Protein AF-A0A6J6KFL1-F1 (afdb_monomer_lite)

Radius of gyration: 20.22 Å; chains: 1; bounding box: 48×41×51 Å

Structure (mmCIF, N/CA/C/O backbone):
data_AF-A0A6J6KFL1-F1
#
_entry.id   AF-A0A6J6KFL1-F1
#
loop_
_atom_site.group_PDB
_atom_site.id
_atom_site.type_symbol
_atom_site.label_atom_id
_atom_site.label_alt_id
_atom_site.label_comp_id
_atom_site.label_asym_id
_atom_site.label_entity_id
_atom_site.label_seq_id
_atom_site.pdbx_PDB_ins_code
_atom_site.Cartn_x
_atom_site.Cartn_y
_atom_site.Cartn_z
_atom_site.occupancy
_atom_site.B_iso_or_equiv
_atom_site.auth_seq_id
_atom_site.auth_comp_id
_atom_site.auth_asym_id
_atom_site.auth_atom_id
_atom_site.pdbx_PDB_model_num
ATOM 1 N N . MET A 1 1 ? -9.874 -13.372 12.209 1.00 60.81 1 MET A N 1
ATOM 2 C CA . MET A 1 1 ? -11.053 -12.806 11.520 1.00 60.81 1 MET A CA 1
ATOM 3 C C . MET A 1 1 ? -12.023 -12.341 12.585 1.00 60.81 1 MET A C 1
ATOM 5 O O . MET A 1 1 ? -12.108 -13.004 13.614 1.00 60.81 1 MET A O 1
ATOM 9 N N . TRP A 1 2 ? -12.677 -11.200 12.383 1.00 64.50 2 TRP A N 1
ATOM 10 C CA . TRP A 1 2 ? -13.688 -10.695 13.314 1.00 64.50 2 TRP A CA 1
ATOM 11 C C . TRP A 1 2 ? -14.936 -11.583 13.279 1.00 64.50 2 TRP A C 1
ATOM 13 O O . TRP A 1 2 ? -15.152 -12.315 12.311 1.00 64.50 2 TRP A O 1
ATOM 23 N N . ALA A 1 3 ? -15.749 -11.546 14.334 1.00 77.44 3 ALA A N 1
ATOM 24 C CA . ALA A 1 3 ? -17.002 -12.292 14.357 1.00 77.44 3 ALA A CA 1
ATOM 25 C C . ALA A 1 3 ? -17.891 -11.861 13.174 1.00 77.44 3 ALA A C 1
ATOM 27 O O . ALA A 1 3 ? -18.177 -10.679 13.012 1.00 77.44 3 ALA A O 1
ATOM 28 N N . GLY A 1 4 ? -18.290 -12.818 12.332 1.00 79.69 4 GLY A N 1
ATOM 29 C CA . GLY A 1 4 ? -19.088 -12.570 11.123 1.00 79.69 4 GLY A CA 1
ATOM 30 C C . GLY A 1 4 ? -18.285 -12.280 9.848 1.00 79.69 4 GLY A C 1
ATOM 31 O O . GLY A 1 4 ? -18.853 -12.356 8.759 1.00 79.69 4 GLY A O 1
ATOM 32 N N . GLU A 1 5 ? -16.976 -12.030 9.950 1.00 80.81 5 GLU A N 1
ATOM 33 C CA . GLU A 1 5 ? -16.114 -11.799 8.789 1.00 80.81 5 GLU A CA 1
ATOM 34 C C . GLU A 1 5 ? -15.785 -13.122 8.083 1.00 80.81 5 GLU A C 1
ATOM 36 O O . GLU A 1 5 ? -15.303 -14.075 8.702 1.00 80.81 5 GLU A O 1
ATOM 41 N N . LYS A 1 6 ? -16.047 -13.179 6.773 1.00 86.62 6 LYS A N 1
ATOM 42 C CA . LYS A 1 6 ? -15.854 -14.385 5.947 1.00 86.62 6 LYS A CA 1
ATOM 43 C C . LYS A 1 6 ? -14.589 -14.319 5.102 1.00 86.62 6 LYS A C 1
ATOM 45 O O . LYS A 1 6 ? -14.142 -15.353 4.608 1.00 86.62 6 LYS A O 1
ATOM 50 N N . ILE A 1 7 ? -14.033 -13.123 4.909 1.00 86.69 7 ILE A N 1
ATOM 51 C CA . ILE A 1 7 ? -12.849 -12.901 4.089 1.00 86.69 7 ILE A CA 1
ATOM 52 C C . ILE A 1 7 ? -11.752 -12.327 4.978 1.00 86.69 7 ILE A C 1
ATOM 54 O O . ILE A 1 7 ? -11.934 -11.351 5.700 1.00 86.69 7 ILE A O 1
ATOM 58 N N . ASN A 1 8 ? -10.563 -12.917 4.901 1.00 86.75 8 ASN A N 1
ATOM 59 C CA . ASN A 1 8 ? -9.374 -12.335 5.501 1.00 86.75 8 ASN A CA 1
ATOM 60 C C . ASN A 1 8 ? -8.869 -11.169 4.642 1.00 86.75 8 ASN A C 1
ATOM 62 O O . ASN A 1 8 ? -7.869 -11.304 3.938 1.00 86.75 8 ASN A O 1
ATOM 66 N N . TYR A 1 9 ? -9.592 -10.048 4.667 1.00 89.12 9 TYR A N 1
ATOM 67 C CA . TYR A 1 9 ? -9.175 -8.851 3.954 1.00 89.12 9 TYR A CA 1
ATOM 68 C C . TYR A 1 9 ? -7.787 -8.390 4.418 1.00 89.12 9 TYR A C 1
ATOM 70 O O . TYR A 1 9 ? -7.428 -8.489 5.593 1.00 89.12 9 TYR A O 1
ATOM 78 N N . SER A 1 10 ? -7.022 -7.878 3.465 1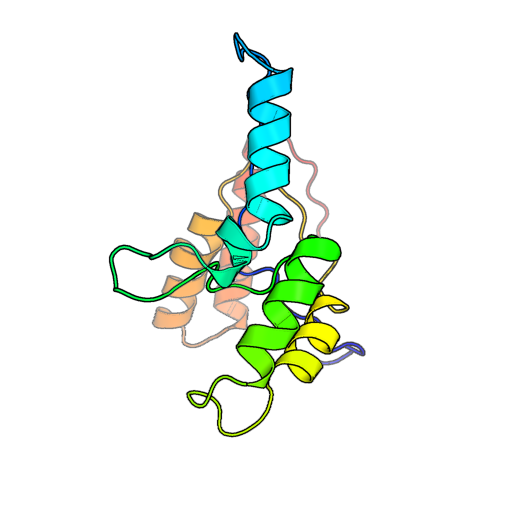.00 83.44 10 SER A N 1
ATOM 79 C CA . SER A 1 10 ? -5.750 -7.206 3.658 1.00 83.44 10 SER A CA 1
ATOM 80 C C . SER A 1 10 ? -5.988 -5.699 3.752 1.00 83.44 10 SER A C 1
ATOM 82 O O . SER A 1 10 ? -6.850 -5.154 3.056 1.00 83.44 10 SER A O 1
ATOM 84 N N . GLY A 1 11 ? -5.243 -5.026 4.628 1.00 78.06 11 GLY A N 1
ATOM 85 C CA . GLY A 1 11 ? -5.259 -3.566 4.700 1.00 78.06 11 GLY A CA 1
ATOM 86 C C . GLY A 1 11 ? -4.483 -2.943 3.538 1.00 78.06 11 GLY A C 1
ATOM 87 O O . GLY A 1 11 ? -3.515 -3.526 3.054 1.00 78.06 11 GLY A O 1
ATOM 88 N N . GLU A 1 12 ? -4.866 -1.738 3.123 1.00 77.31 12 GLU A N 1
ATOM 89 C CA . GLU A 1 12 ? -4.138 -0.948 2.120 1.00 77.31 12 GLU A CA 1
ATOM 90 C C . GLU A 1 12 ? -3.096 -0.019 2.761 1.00 77.31 12 GLU A C 1
ATOM 92 O O . GLU A 1 12 ? -3.145 1.201 2.648 1.00 77.31 12 GLU A O 1
ATOM 97 N N . TRP A 1 13 ? -2.133 -0.600 3.480 1.00 74.12 13 TRP A N 1
ATOM 98 C CA . TRP A 1 13 ? -1.087 0.180 4.143 1.00 74.12 13 TRP A CA 1
ATOM 99 C C . TRP A 1 13 ? 0.088 0.472 3.208 1.00 74.12 13 TRP A C 1
ATOM 101 O O . TRP A 1 13 ? 0.833 -0.426 2.809 1.00 74.12 13 TRP A O 1
ATOM 111 N N . GLY A 1 14 ? 0.286 1.756 2.913 1.00 76.06 14 GLY A N 1
ATOM 112 C CA . GLY A 1 14 ? 1.372 2.238 2.066 1.00 76.06 14 GLY A CA 1
ATOM 113 C C . GLY A 1 14 ? 1.095 2.048 0.574 1.00 76.06 14 GLY A C 1
ATOM 114 O O . GLY A 1 14 ? -0.043 2.091 0.118 1.00 76.06 14 GLY A O 1
ATOM 115 N N . GLY A 1 15 ? 2.164 1.870 -0.204 1.00 81.56 15 GLY A N 1
ATOM 116 C CA . GLY A 1 15 ? 2.090 1.948 -1.662 1.00 81.56 15 GLY A CA 1
ATOM 117 C C . GLY A 1 15 ? 2.087 3.398 -2.153 1.00 81.56 15 GLY A C 1
ATOM 118 O O . GLY A 1 15 ? 1.665 4.321 -1.463 1.00 81.56 15 GLY A O 1
ATOM 119 N N . GLY A 1 16 ? 2.634 3.611 -3.345 1.00 84.31 16 GLY A N 1
ATOM 120 C CA . GLY A 1 16 ? 2.760 4.935 -3.944 1.00 84.31 16 GLY A CA 1
ATOM 121 C C . GLY A 1 16 ? 2.252 4.932 -5.375 1.00 84.31 16 GLY A C 1
ATOM 122 O O . GLY A 1 16 ? 2.321 3.914 -6.068 1.00 84.31 16 GLY A O 1
ATOM 123 N N . ILE A 1 17 ? 1.768 6.087 -5.819 1.00 88.19 17 ILE A N 1
ATOM 124 C CA . ILE A 1 17 ? 1.393 6.328 -7.210 1.00 88.19 17 ILE A CA 1
ATOM 125 C C . ILE A 1 17 ? 2.286 7.413 -7.806 1.00 88.19 17 ILE A C 1
ATOM 127 O O . ILE A 1 17 ? 2.687 8.353 -7.121 1.00 88.19 17 ILE A O 1
ATOM 131 N N . TYR A 1 18 ? 2.570 7.296 -9.100 1.00 90.94 18 TYR A N 1
ATOM 132 C CA . TYR A 1 18 ? 3.161 8.382 -9.875 1.00 90.94 18 TYR A CA 1
ATOM 133 C C . TYR A 1 18 ? 2.031 9.169 -10.530 1.00 90.94 18 TYR A C 1
ATOM 135 O O . TYR A 1 18 ? 1.276 8.622 -11.333 1.00 90.94 18 TYR A O 1
ATOM 143 N N . THR A 1 19 ? 1.909 10.447 -10.185 1.00 93.50 19 THR A N 1
ATOM 144 C CA . THR A 1 19 ? 0.922 11.357 -10.772 1.00 93.50 19 THR A CA 1
ATOM 145 C C . THR A 1 19 ? 1.603 12.340 -11.715 1.00 93.50 19 THR A C 1
ATOM 147 O O . THR A 1 19 ? 2.732 12.775 -11.491 1.00 93.50 19 THR A O 1
ATOM 150 N N . VAL A 1 20 ? 0.911 12.694 -12.798 1.00 95.44 20 VAL A N 1
ATOM 151 C CA . VAL A 1 20 ? 1.350 13.744 -13.722 1.00 95.44 20 VAL A CA 1
ATOM 152 C C . VAL A 1 20 ? 0.524 14.989 -13.439 1.00 95.44 20 VAL A C 1
ATOM 154 O O . VAL A 1 20 ? -0.704 14.943 -13.480 1.00 95.44 20 VAL A O 1
ATOM 157 N N . SER A 1 21 ? 1.199 16.102 -13.150 1.00 95.62 21 SER A N 1
ATOM 158 C CA . SER A 1 21 ? 0.522 17.380 -12.931 1.00 95.62 21 SER A CA 1
ATOM 159 C C . SER A 1 21 ? -0.218 17.822 -14.198 1.00 95.62 21 SER A C 1
ATOM 161 O O . SER A 1 21 ? 0.384 17.810 -15.280 1.00 95.62 21 SER A O 1
ATOM 163 N N . PRO A 1 22 ? -1.471 18.300 -14.084 1.00 94.25 22 PRO A N 1
ATOM 164 C CA . PRO A 1 22 ? -2.194 18.872 -15.219 1.00 94.25 22 PRO A CA 1
ATOM 165 C C . PRO A 1 22 ? -1.524 20.141 -15.774 1.00 94.25 22 PRO A C 1
ATOM 167 O O . PRO A 1 22 ? -1.808 20.541 -16.897 1.00 94.25 22 PRO A O 1
ATOM 170 N N . HIS A 1 23 ? -0.605 20.755 -15.023 1.00 97.06 23 HIS A N 1
ATOM 171 C CA . HIS A 1 23 ? 0.157 21.937 -15.437 1.00 97.06 23 HIS A CA 1
ATOM 172 C C . HIS A 1 23 ? 1.548 21.601 -15.996 1.00 97.06 23 HIS A C 1
ATOM 174 O O . HIS A 1 23 ? 2.385 22.494 -16.147 1.00 97.06 23 HIS A O 1
ATOM 180 N N . SER A 1 24 ? 1.841 20.323 -16.268 1.00 96.81 24 SER A N 1
ATOM 181 C CA . SER A 1 24 ? 3.128 19.936 -16.849 1.00 96.81 24 SER A CA 1
ATOM 182 C C . SER A 1 24 ? 3.346 20.629 -18.195 1.00 96.81 24 SER A C 1
ATOM 184 O O . SER A 1 24 ? 2.504 20.550 -19.088 1.00 96.81 24 SER A O 1
ATOM 186 N N . LYS A 1 25 ? 4.518 21.251 -18.370 1.00 98.00 25 LYS A N 1
ATOM 187 C CA . LYS A 1 25 ? 4.959 21.785 -19.671 1.00 98.00 25 LYS A CA 1
ATOM 188 C C . LYS A 1 25 ? 5.203 20.675 -20.704 1.00 98.00 25 LYS A C 1
ATOM 190 O O . LYS A 1 25 ? 5.155 20.939 -21.899 1.00 98.00 25 LYS A O 1
ATOM 195 N N . PHE A 1 26 ? 5.449 19.451 -20.231 1.00 97.88 26 PHE A N 1
ATOM 196 C CA . PHE A 1 26 ? 5.818 18.278 -21.027 1.00 97.88 26 PHE A CA 1
ATOM 197 C C . PHE A 1 26 ? 4.960 17.072 -20.607 1.00 97.88 26 PHE A C 1
ATOM 199 O O . PHE A 1 26 ? 5.440 16.149 -19.943 1.00 97.88 26 PHE A O 1
ATOM 206 N N . PRO A 1 27 ? 3.640 17.095 -20.874 1.00 96.25 27 PRO A N 1
ATOM 207 C CA . PRO A 1 27 ? 2.720 16.094 -20.335 1.00 96.25 27 PRO A CA 1
ATOM 208 C C . PRO A 1 27 ? 2.960 14.693 -20.914 1.00 96.25 27 PRO A C 1
ATOM 210 O O . PRO A 1 27 ? 2.768 13.702 -20.212 1.00 96.25 27 PRO A O 1
ATOM 213 N N . LYS A 1 28 ? 3.422 14.593 -22.167 1.00 97.12 28 LYS A N 1
ATOM 214 C CA . LYS A 1 28 ? 3.708 13.307 -22.822 1.00 97.12 28 LYS A CA 1
ATOM 215 C C . LYS A 1 28 ? 4.952 12.649 -22.235 1.00 97.12 28 LYS A C 1
ATOM 217 O O . LYS A 1 28 ? 4.936 11.462 -21.930 1.00 97.12 28 LYS A O 1
ATOM 222 N N . GLU A 1 29 ? 6.006 13.426 -22.040 1.00 98.06 29 GLU A N 1
ATOM 223 C CA . GLU A 1 29 ? 7.273 12.988 -21.466 1.00 98.06 29 GLU A CA 1
ATOM 224 C C . GLU A 1 29 ? 7.096 12.626 -19.989 1.00 98.06 29 GLU A C 1
ATOM 226 O O . GLU A 1 29 ? 7.592 11.594 -19.544 1.00 98.06 29 GLU A O 1
ATOM 231 N N . ALA A 1 30 ? 6.316 13.418 -19.245 1.00 97.56 30 ALA A N 1
ATOM 232 C CA . ALA A 1 30 ? 5.963 13.111 -17.862 1.00 97.56 30 ALA A CA 1
ATOM 233 C C . ALA A 1 30 ? 5.167 11.800 -17.749 1.00 97.56 30 ALA A C 1
ATOM 235 O O . ALA A 1 30 ? 5.451 10.982 -16.874 1.00 97.56 30 ALA A O 1
ATOM 236 N N . LEU A 1 31 ? 4.214 11.557 -18.657 1.00 96.44 31 LEU A N 1
ATOM 237 C CA . LEU A 1 31 ? 3.495 10.283 -18.717 1.00 96.44 31 LEU A CA 1
ATOM 238 C C . LEU A 1 31 ? 4.428 9.119 -19.076 1.00 96.44 31 LEU A C 1
ATOM 240 O O . LEU A 1 31 ? 4.375 8.072 -18.432 1.00 96.44 31 LEU A O 1
ATOM 244 N N . ALA A 1 32 ? 5.300 9.296 -20.070 1.00 96.75 32 ALA A N 1
ATOM 245 C CA . ALA A 1 32 ? 6.276 8.280 -20.454 1.00 96.75 32 ALA A CA 1
ATOM 246 C C . ALA A 1 32 ? 7.200 7.921 -19.281 1.00 96.75 32 ALA A C 1
ATOM 248 O O . ALA A 1 32 ? 7.461 6.742 -19.038 1.00 96.75 32 ALA A O 1
ATOM 249 N N . PHE A 1 33 ? 7.629 8.921 -18.509 1.00 95.19 33 PHE A N 1
ATOM 250 C CA . PHE A 1 33 ? 8.399 8.715 -17.292 1.00 95.19 33 PHE A CA 1
ATOM 251 C C . PHE A 1 33 ? 7.601 7.947 -16.230 1.00 95.19 33 PHE A C 1
ATOM 253 O O . PHE A 1 33 ? 8.089 6.944 -15.719 1.00 95.19 33 PHE A O 1
ATOM 260 N N . ALA A 1 34 ? 6.355 8.335 -15.944 1.00 95.06 34 ALA A N 1
ATOM 261 C CA . ALA A 1 34 ? 5.512 7.615 -14.984 1.00 95.06 34 ALA A CA 1
ATOM 262 C C . ALA A 1 34 ? 5.317 6.135 -15.375 1.00 95.06 34 ALA A C 1
ATOM 264 O O . ALA A 1 34 ? 5.413 5.247 -14.527 1.00 95.06 34 ALA A O 1
ATOM 265 N N . ILE A 1 35 ? 5.119 5.849 -16.668 1.00 94.62 35 ILE A N 1
ATOM 266 C CA . ILE A 1 35 ? 5.026 4.477 -17.191 1.00 94.62 35 ILE A CA 1
ATOM 267 C C . ILE A 1 35 ? 6.357 3.734 -17.028 1.00 94.62 35 ILE A C 1
ATOM 269 O O . ILE A 1 35 ? 6.362 2.571 -16.614 1.00 94.62 35 ILE A O 1
ATOM 273 N N . PHE A 1 36 ? 7.483 4.386 -17.329 1.00 93.69 36 PHE A N 1
ATOM 274 C CA . PHE A 1 36 ? 8.819 3.823 -17.129 1.00 93.69 36 PHE A CA 1
ATOM 275 C C . PHE A 1 36 ? 9.030 3.401 -15.669 1.00 93.69 36 PHE A C 1
ATOM 277 O O . PHE A 1 36 ? 9.414 2.256 -15.421 1.00 93.69 36 PHE A O 1
ATOM 284 N N . MET A 1 37 ? 8.681 4.268 -14.711 1.00 91.75 37 MET A N 1
ATOM 285 C CA . MET A 1 37 ? 8.860 3.998 -13.282 1.00 91.75 37 MET A CA 1
ATOM 286 C C . MET A 1 37 ? 8.138 2.725 -12.820 1.00 91.75 37 MET A C 1
ATOM 288 O O . MET A 1 37 ? 8.663 1.981 -11.994 1.00 91.75 37 MET A O 1
ATOM 292 N N . VAL A 1 38 ? 6.959 2.424 -13.368 1.00 92.00 38 VAL A N 1
ATOM 293 C CA . VAL A 1 38 ? 6.149 1.286 -12.898 1.00 92.00 38 VAL A CA 1
ATOM 294 C C . VAL A 1 38 ? 6.317 0.009 -13.721 1.00 92.00 38 VAL A C 1
ATOM 296 O O . VAL A 1 38 ? 5.866 -1.049 -13.288 1.00 92.00 38 VAL A O 1
ATOM 299 N N . SER A 1 39 ? 6.890 0.070 -14.926 1.00 93.56 39 SER A N 1
ATOM 300 C CA . SER A 1 39 ? 6.802 -1.044 -15.888 1.00 93.56 39 SER A CA 1
ATOM 301 C C . SER A 1 39 ? 8.105 -1.429 -16.588 1.00 93.56 39 SER A C 1
ATOM 303 O O . SER A 1 39 ? 8.130 -2.435 -17.305 1.00 93.56 39 SER A O 1
ATOM 305 N N . ASP A 1 40 ? 9.181 -0.669 -16.395 1.00 94.12 40 ASP A N 1
ATOM 306 C CA . ASP A 1 40 ? 10.484 -0.959 -16.986 1.00 94.12 40 ASP A CA 1
ATOM 307 C C . ASP A 1 40 ? 11.391 -1.688 -15.986 1.00 94.12 40 ASP A C 1
ATOM 309 O O . ASP A 1 40 ? 11.536 -1.272 -14.835 1.00 94.12 40 ASP A O 1
ATOM 313 N N . LYS A 1 41 ? 12.036 -2.773 -16.431 1.00 93.62 41 LYS A N 1
ATOM 314 C CA . LYS A 1 41 ? 12.959 -3.566 -15.606 1.00 93.62 41 LYS A CA 1
ATOM 315 C C . LYS A 1 41 ? 14.095 -2.709 -15.036 1.00 93.62 41 LYS A C 1
ATOM 317 O O . LYS A 1 41 ? 14.473 -2.902 -13.881 1.00 93.62 41 LYS A O 1
ATOM 322 N N . ARG A 1 42 ? 14.575 -1.726 -15.811 1.00 92.19 42 ARG A N 1
ATOM 323 C CA . ARG A 1 42 ? 15.657 -0.825 -15.393 1.00 92.19 42 ARG A CA 1
ATOM 324 C C . ARG A 1 42 ? 15.320 -0.119 -14.086 1.00 92.19 42 ARG A C 1
ATOM 326 O O . ARG A 1 42 ? 16.197 0.021 -13.247 1.00 92.19 42 ARG A O 1
ATOM 333 N N . ASN A 1 43 ? 14.059 0.270 -13.892 1.00 90.31 43 ASN A N 1
ATOM 334 C CA . ASN A 1 43 ? 13.614 0.893 -12.650 1.00 90.31 43 ASN A CA 1
ATOM 335 C C . ASN A 1 43 ? 13.148 -0.132 -11.607 1.00 90.31 43 ASN A C 1
ATOM 337 O O . ASN A 1 43 ? 13.488 -0.035 -10.436 1.00 90.31 43 ASN A O 1
ATOM 341 N N . VAL A 1 44 ? 12.370 -1.137 -12.014 1.00 91.88 44 VAL A N 1
ATOM 342 C CA . VAL A 1 44 ? 11.732 -2.060 -11.060 1.00 91.88 44 VAL A CA 1
ATOM 343 C C . VAL A 1 44 ? 12.727 -3.051 -10.439 1.00 91.88 44 VAL A C 1
ATOM 345 O O . VAL A 1 44 ? 12.499 -3.523 -9.327 1.00 91.88 44 VAL A O 1
ATOM 348 N N . VAL A 1 45 ? 13.838 -3.360 -11.114 1.00 91.94 45 VAL A N 1
ATOM 349 C CA . VAL A 1 45 ? 14.803 -4.387 -10.681 1.00 91.94 45 VAL A CA 1
ATOM 350 C C . VAL A 1 45 ? 16.231 -3.860 -10.598 1.00 91.94 45 VAL A C 1
ATOM 352 O O . VAL A 1 45 ? 16.917 -4.176 -9.629 1.00 91.94 45 VAL A O 1
ATOM 355 N N . ASP A 1 46 ? 16.686 -3.090 -11.589 1.00 91.75 46 ASP A N 1
ATOM 356 C CA . ASP A 1 46 ? 18.128 -2.895 -11.797 1.00 91.75 46 ASP A CA 1
ATOM 357 C C . ASP A 1 46 ? 18.703 -1.616 -11.149 1.00 91.75 46 ASP A C 1
ATOM 359 O O . ASP A 1 46 ? 19.888 -1.603 -10.806 1.00 91.75 46 ASP A O 1
ATOM 363 N N . VAL A 1 47 ? 17.901 -0.555 -10.975 1.00 89.00 47 VAL A N 1
ATOM 364 C CA . VAL A 1 47 ? 18.362 0.753 -10.464 1.00 89.00 47 VAL A CA 1
ATOM 365 C C . VAL A 1 47 ? 18.928 0.634 -9.052 1.00 89.00 47 VAL A C 1
ATOM 367 O O . VAL A 1 47 ? 18.303 0.025 -8.195 1.00 89.00 47 VAL A O 1
ATOM 370 N N . ALA A 1 48 ? 20.103 1.203 -8.793 1.00 90.75 48 ALA A N 1
ATOM 371 C CA . ALA A 1 48 ? 20.669 1.226 -7.449 1.00 90.75 48 ALA A CA 1
ATOM 372 C C . ALA A 1 48 ? 19.954 2.269 -6.578 1.00 90.75 48 ALA A C 1
ATOM 374 O O . ALA A 1 48 ? 19.820 3.429 -6.971 1.00 90.75 48 ALA A O 1
ATOM 375 N N . ASN A 1 49 ? 19.535 1.854 -5.390 1.00 85.62 49 ASN A N 1
ATOM 376 C CA . ASN A 1 49 ? 19.020 2.730 -4.350 1.00 85.62 49 ASN A CA 1
ATOM 377 C C . ASN A 1 49 ? 20.185 3.289 -3.507 1.00 85.62 49 ASN A C 1
ATOM 379 O O . ASN A 1 49 ? 21.264 2.688 -3.476 1.00 85.62 49 ASN A O 1
ATOM 383 N N . PRO A 1 50 ? 19.991 4.413 -2.789 1.00 88.94 50 PRO A N 1
ATOM 384 C CA . PRO A 1 50 ? 21.032 5.001 -1.939 1.00 88.94 50 PRO A CA 1
ATOM 385 C C . PRO A 1 50 ? 21.575 4.063 -0.850 1.00 88.94 50 PRO A C 1
ATOM 387 O O . PRO A 1 50 ? 22.712 4.219 -0.418 1.00 88.94 50 PRO A O 1
ATOM 390 N N . ASP A 1 51 ? 20.777 3.084 -0.422 1.00 86.69 51 ASP A N 1
ATOM 391 C CA . ASP A 1 51 ? 21.144 2.066 0.568 1.00 86.69 51 ASP A CA 1
ATOM 392 C C . ASP A 1 51 ? 21.907 0.865 -0.034 1.00 86.69 51 ASP A C 1
ATOM 394 O O . ASP A 1 51 ? 22.211 -0.096 0.669 1.00 86.69 51 ASP A O 1
ATOM 398 N N . GLY A 1 52 ? 22.213 0.898 -1.337 1.00 85.25 52 GLY A N 1
ATOM 399 C CA . GLY A 1 52 ? 22.896 -0.177 -2.058 1.00 85.25 52 GLY A CA 1
ATOM 400 C C . GLY A 1 52 ? 21.985 -1.325 -2.505 1.00 85.25 52 GLY A C 1
ATOM 401 O O . GLY A 1 52 ? 22.442 -2.209 -3.237 1.00 85.25 52 GLY A O 1
ATOM 402 N N . SER A 1 53 ? 20.701 -1.316 -2.130 1.00 84.88 53 SER A N 1
ATOM 403 C CA . SER A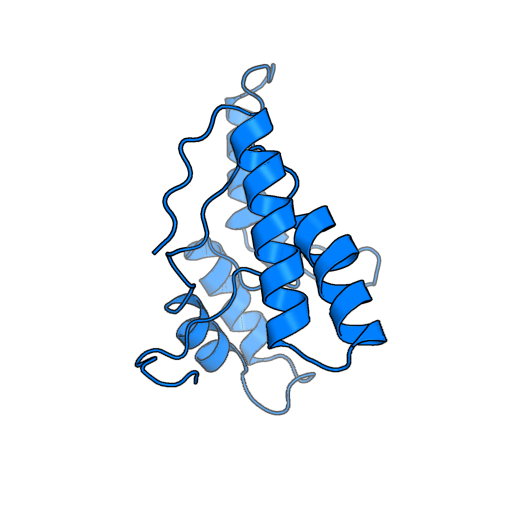 1 53 ? 19.711 -2.226 -2.708 1.00 84.88 53 SER A CA 1
ATOM 404 C C . SER A 1 53 ? 19.440 -1.869 -4.176 1.00 84.88 53 SER A C 1
ATOM 406 O O . SER A 1 53 ? 19.894 -0.841 -4.683 1.00 84.88 53 SER A O 1
ATOM 408 N N . LYS A 1 54 ? 18.728 -2.738 -4.901 1.00 89.06 54 LYS A N 1
ATOM 409 C CA . LYS A 1 54 ? 18.378 -2.494 -6.308 1.00 89.06 54 LYS A CA 1
ATOM 410 C C . LYS A 1 54 ? 16.882 -2.585 -6.551 1.00 89.06 54 LYS A C 1
ATOM 412 O O . LYS A 1 54 ? 16.236 -3.465 -5.986 1.00 89.06 54 LYS A O 1
ATOM 417 N N . GLY A 1 55 ? 16.347 -1.767 -7.446 1.00 86.88 55 GLY A N 1
ATOM 418 C CA . GLY A 1 55 ? 14.963 -1.830 -7.898 1.00 86.88 55 GLY A CA 1
ATOM 419 C C . GLY A 1 55 ? 13.942 -1.363 -6.863 1.00 86.88 55 GLY A C 1
ATOM 420 O O . GLY A 1 55 ? 14.278 -0.833 -5.804 1.00 86.88 55 GLY A O 1
ATOM 421 N N . ALA A 1 56 ? 12.669 -1.609 -7.163 1.00 82.00 56 ALA A N 1
ATOM 422 C CA . ALA A 1 56 ? 11.568 -1.301 -6.263 1.00 82.00 56 ALA A CA 1
ATOM 423 C C . ALA A 1 56 ? 11.529 -2.296 -5.082 1.00 82.00 56 ALA A C 1
ATOM 425 O O . ALA A 1 56 ? 11.566 -3.515 -5.306 1.00 82.00 56 ALA A O 1
ATOM 426 N N . PRO A 1 57 ? 11.413 -1.815 -3.829 1.00 78.44 57 PRO A N 1
ATOM 427 C CA . PRO A 1 57 ? 11.331 -2.686 -2.657 1.00 78.44 57 PRO A CA 1
ATOM 428 C C . PRO A 1 57 ? 9.925 -3.267 -2.434 1.00 78.44 57 PRO A C 1
ATOM 430 O O . PRO A 1 57 ? 9.755 -4.149 -1.599 1.00 78.44 57 PRO A O 1
ATOM 433 N N . THR A 1 58 ? 8.909 -2.792 -3.163 1.00 86.12 58 THR A N 1
ATOM 434 C CA . THR A 1 58 ? 7.497 -3.134 -2.938 1.00 86.12 58 THR A CA 1
ATOM 435 C C . THR A 1 58 ? 6.885 -3.927 -4.091 1.00 86.12 58 THR A C 1
ATOM 437 O O . THR A 1 58 ? 7.354 -3.862 -5.227 1.00 86.12 58 THR A O 1
ATOM 440 N N . PHE A 1 59 ? 5.809 -4.665 -3.792 1.00 90.69 59 PHE A N 1
ATOM 441 C CA . PHE A 1 59 ? 5.027 -5.435 -4.762 1.00 90.69 59 PHE A CA 1
ATOM 442 C C . PHE A 1 59 ? 4.414 -4.505 -5.834 1.00 90.69 59 PHE A C 1
ATOM 444 O O . PHE A 1 59 ? 3.546 -3.693 -5.501 1.00 90.69 59 PHE A O 1
ATOM 451 N N . PRO A 1 60 ? 4.818 -4.589 -7.119 1.00 91.81 60 PRO A N 1
ATOM 452 C CA . PRO A 1 60 ? 4.336 -3.648 -8.129 1.00 91.81 60 PRO A CA 1
ATOM 453 C C . PRO A 1 60 ? 2.889 -3.920 -8.546 1.00 91.81 60 PRO A C 1
ATOM 455 O O . PRO A 1 60 ? 2.529 -5.066 -8.820 1.00 91.81 60 PRO A O 1
ATOM 458 N N . ALA A 1 61 ? 2.094 -2.856 -8.694 1.00 91.12 61 ALA A N 1
ATOM 459 C CA . ALA A 1 61 ? 0.722 -2.930 -9.208 1.00 91.12 61 ALA A CA 1
ATOM 460 C C . ALA A 1 61 ? 0.652 -3.105 -10.740 1.00 91.12 61 ALA A C 1
ATOM 462 O O . ALA A 1 61 ? -0.285 -3.701 -11.268 1.00 91.12 61 ALA A O 1
ATOM 463 N N . SER A 1 62 ? 1.650 -2.603 -11.475 1.00 93.31 62 SER A N 1
ATOM 464 C CA . SER A 1 62 ? 1.757 -2.812 -12.924 1.00 93.31 62 SER A CA 1
ATOM 465 C C . SER A 1 62 ? 2.048 -4.277 -13.225 1.00 93.31 62 SER A C 1
ATOM 467 O O . SER A 1 62 ? 3.069 -4.796 -12.782 1.00 93.31 62 SER A O 1
ATOM 469 N N . GLN A 1 63 ? 1.213 -4.929 -14.037 1.00 93.06 63 GLN A N 1
ATOM 470 C CA . GLN A 1 63 ? 1.405 -6.336 -14.417 1.00 93.06 63 GLN A CA 1
ATOM 471 C C . GLN A 1 63 ? 2.790 -6.591 -15.032 1.00 93.06 63 GLN A C 1
ATOM 473 O O . GLN A 1 63 ? 3.469 -7.551 -14.672 1.00 93.06 63 GLN A O 1
ATOM 478 N N . LYS A 1 64 ? 3.241 -5.696 -15.922 1.00 94.62 64 LYS A N 1
ATOM 479 C CA . LYS A 1 64 ? 4.555 -5.805 -16.571 1.00 94.62 64 LYS A CA 1
ATOM 480 C C . LYS A 1 64 ? 5.697 -5.653 -15.564 1.00 94.62 64 LYS A C 1
ATOM 482 O O . LYS A 1 64 ? 6.626 -6.455 -15.573 1.00 94.62 64 LYS A O 1
ATOM 487 N N . GLY A 1 65 ? 5.616 -4.655 -14.680 1.00 94.31 65 GLY A N 1
ATOM 488 C CA . GLY A 1 65 ? 6.610 -4.464 -13.620 1.00 94.31 65 GLY A CA 1
ATOM 489 C C . GLY A 1 65 ? 6.641 -5.649 -12.652 1.00 94.31 65 GLY A C 1
ATOM 490 O O . GLY A 1 65 ? 7.710 -6.150 -12.311 1.00 94.31 65 GLY A O 1
ATOM 491 N N . ASN A 1 66 ? 5.466 -6.155 -12.281 1.00 95.44 66 ASN A N 1
ATOM 492 C CA . ASN A 1 66 ? 5.305 -7.285 -11.378 1.00 95.44 66 ASN A CA 1
ATOM 493 C C . ASN A 1 66 ? 5.931 -8.571 -11.938 1.00 95.44 66 ASN A C 1
ATOM 495 O O . ASN A 1 66 ? 6.560 -9.307 -11.186 1.00 95.44 66 ASN A O 1
ATOM 499 N N . ALA A 1 67 ? 5.853 -8.809 -13.252 1.00 95.19 67 ALA A N 1
ATOM 500 C CA . ALA A 1 67 ? 6.513 -9.952 -13.885 1.00 95.19 67 ALA A CA 1
ATOM 501 C C . ALA A 1 67 ? 8.046 -9.920 -13.717 1.00 95.19 67 ALA A C 1
ATOM 503 O O . ALA A 1 67 ? 8.647 -10.947 -13.397 1.00 95.19 67 ALA A O 1
ATOM 504 N N . PHE A 1 68 ? 8.681 -8.750 -13.871 1.00 94.56 68 PHE A N 1
ATOM 505 C CA . PHE A 1 68 ? 10.119 -8.596 -13.611 1.00 94.56 68 PHE A CA 1
ATOM 506 C C . PHE A 1 68 ? 10.452 -8.732 -12.125 1.00 94.56 68 PHE A C 1
ATOM 508 O O . PHE A 1 68 ? 11.421 -9.396 -11.758 1.00 94.56 68 PHE A O 1
ATOM 515 N N . TRP A 1 69 ? 9.637 -8.116 -11.270 1.00 94.44 69 TRP A N 1
ATOM 516 C CA . TRP A 1 69 ? 9.836 -8.119 -9.826 1.00 94.44 69 TRP A CA 1
ATOM 517 C C . TRP A 1 69 ? 9.677 -9.511 -9.209 1.00 94.44 69 TRP A C 1
ATOM 519 O O . TRP A 1 69 ? 10.489 -9.899 -8.374 1.00 94.44 69 TRP A O 1
ATOM 529 N N . LYS A 1 70 ? 8.701 -10.296 -9.680 1.00 95.25 70 LYS A N 1
ATOM 530 C CA . LYS A 1 70 ? 8.500 -11.699 -9.300 1.00 95.25 70 LYS A CA 1
ATOM 531 C C . LYS A 1 70 ? 9.790 -12.497 -9.450 1.00 95.25 70 LYS A C 1
ATOM 533 O O . LYS A 1 70 ? 10.232 -13.132 -8.503 1.00 95.25 70 LYS A O 1
ATOM 538 N N . ALA A 1 71 ? 10.414 -12.432 -10.628 1.00 92.56 71 ALA A N 1
ATOM 539 C CA . ALA A 1 71 ? 11.639 -13.180 -10.899 1.00 92.56 71 ALA A CA 1
ATOM 540 C C . ALA A 1 71 ? 12.767 -12.822 -9.915 1.00 92.56 71 ALA A C 1
ATOM 542 O O . ALA A 1 71 ? 13.516 -13.701 -9.499 1.00 92.56 71 ALA A O 1
ATOM 543 N N . LYS A 1 72 ? 12.858 -11.546 -9.513 1.00 91.69 72 LYS A N 1
ATOM 544 C CA . LYS A 1 72 ? 13.811 -11.078 -8.503 1.00 91.69 72 LYS A CA 1
ATOM 545 C C . LYS A 1 72 ? 13.463 -11.622 -7.113 1.00 91.69 72 LYS A C 1
ATOM 547 O O . LYS A 1 72 ? 14.288 -12.317 -6.525 1.00 91.69 72 LYS A O 1
ATOM 552 N N . VAL A 1 73 ? 12.264 -11.330 -6.598 1.00 93.31 73 VAL A N 1
ATOM 553 C CA . VAL A 1 73 ? 11.898 -11.633 -5.201 1.00 93.31 73 VAL A CA 1
ATOM 554 C C . VAL A 1 73 ? 11.837 -13.137 -4.926 1.00 93.31 73 VAL A C 1
ATOM 556 O O . VAL A 1 73 ? 12.247 -13.578 -3.860 1.00 93.31 73 VAL A O 1
ATOM 559 N N . SER A 1 74 ? 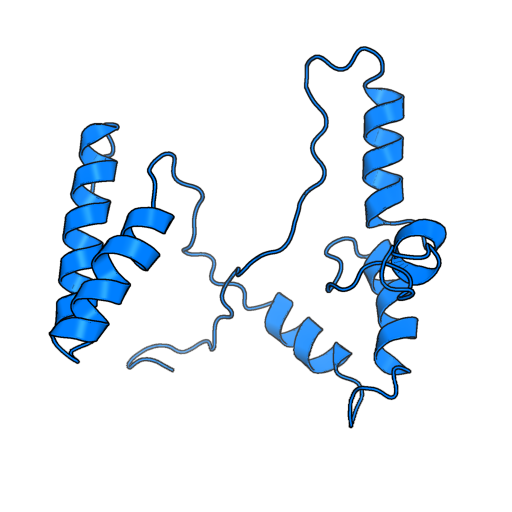11.400 -13.943 -5.901 1.00 95.00 74 SER A N 1
ATOM 560 C CA . SER A 1 74 ? 11.311 -15.400 -5.747 1.00 95.00 74 SER A CA 1
ATOM 561 C C . SER A 1 74 ? 12.680 -16.080 -5.643 1.00 95.00 74 SER A C 1
ATOM 563 O O . SER A 1 74 ? 12.761 -17.237 -5.244 1.00 95.00 74 SER A O 1
ATOM 565 N N . SER A 1 75 ? 13.757 -15.370 -5.995 1.00 92.31 75 SER A N 1
ATOM 566 C CA . SER A 1 75 ? 15.147 -15.827 -5.857 1.00 92.31 75 SER A CA 1
ATOM 567 C C . SER A 1 75 ? 15.885 -15.197 -4.669 1.00 92.31 75 SER A C 1
ATOM 569 O O . SER A 1 75 ? 17.067 -15.480 -4.456 1.00 92.31 75 SER A O 1
ATOM 571 N N . ASP A 1 76 ? 15.214 -14.324 -3.914 1.00 91.12 76 ASP A N 1
ATOM 572 C CA . ASP A 1 76 ? 15.827 -13.557 -2.839 1.00 91.12 76 ASP A CA 1
ATOM 573 C C . ASP A 1 76 ? 16.061 -14.435 -1.602 1.00 91.12 76 ASP A C 1
ATOM 575 O O . ASP A 1 76 ? 15.127 -14.934 -0.973 1.00 91.12 76 ASP A O 1
ATOM 579 N N . LYS A 1 77 ? 17.337 -14.608 -1.244 1.00 93.12 77 LYS A N 1
ATOM 580 C CA . LYS A 1 77 ? 17.777 -15.441 -0.116 1.00 93.12 77 LYS A CA 1
ATOM 581 C C . LYS A 1 77 ? 17.507 -14.814 1.249 1.00 93.12 77 LYS A C 1
ATOM 583 O O . LYS A 1 77 ? 17.751 -15.468 2.259 1.00 93.12 77 LYS A O 1
ATOM 588 N N . TYR A 1 78 ? 17.047 -13.563 1.293 1.00 90.88 78 TYR A N 1
ATOM 589 C CA . TYR A 1 78 ? 16.574 -12.957 2.530 1.00 90.88 78 TYR A CA 1
ATOM 590 C C . TYR A 1 78 ? 15.383 -13.733 3.113 1.00 90.88 78 TYR A C 1
ATOM 592 O O . TYR A 1 78 ? 15.273 -13.879 4.330 1.00 90.88 78 TYR A O 1
ATOM 600 N N . TYR A 1 79 ? 14.509 -14.270 2.254 1.00 93.69 79 TYR A N 1
ATOM 601 C CA . TYR A 1 79 ? 13.347 -15.044 2.678 1.00 93.69 79 TYR A CA 1
ATOM 602 C C . TYR A 1 79 ? 13.669 -16.540 2.760 1.00 93.69 79 TYR A C 1
ATOM 604 O O . TYR A 1 79 ? 14.348 -17.100 1.903 1.00 93.69 79 TYR A O 1
ATOM 612 N N . ALA A 1 80 ? 13.121 -17.216 3.774 1.00 96.62 80 ALA A N 1
ATOM 613 C CA . ALA A 1 80 ? 13.271 -18.666 3.934 1.00 96.62 80 ALA A CA 1
ATOM 614 C C . ALA A 1 80 ? 12.572 -19.480 2.822 1.00 96.62 80 ALA A C 1
ATOM 616 O O . ALA A 1 80 ? 12.902 -20.644 2.607 1.00 96.62 80 ALA A O 1
ATOM 617 N N . ALA A 1 81 ? 11.603 -18.875 2.131 1.00 97.12 81 ALA A N 1
ATOM 618 C CA . ALA A 1 81 ? 10.884 -19.423 0.985 1.00 97.12 81 ALA A CA 1
ATOM 619 C C . ALA A 1 81 ? 10.412 -18.278 0.072 1.00 97.12 81 ALA A C 1
ATOM 621 O O . ALA A 1 81 ? 10.354 -17.131 0.515 1.00 97.12 81 ALA A O 1
ATOM 622 N N . ASP A 1 82 ? 10.041 -18.592 -1.173 1.00 96.81 82 ASP A N 1
ATOM 623 C CA . ASP A 1 82 ? 9.501 -17.617 -2.131 1.00 96.81 82 ASP A CA 1
ATOM 624 C C . ASP A 1 82 ? 8.263 -16.899 -1.552 1.00 96.81 82 ASP A C 1
ATOM 626 O O . ASP A 1 82 ? 7.224 -17.540 -1.351 1.00 96.81 82 ASP A O 1
ATOM 630 N N . PRO A 1 83 ? 8.332 -15.580 -1.289 1.00 95.56 83 PRO A N 1
ATOM 631 C CA . PRO A 1 83 ? 7.224 -14.852 -0.681 1.00 95.56 83 PRO A CA 1
ATOM 632 C C . PRO A 1 83 ? 6.150 -14.440 -1.699 1.00 95.56 83 PRO A C 1
ATOM 634 O O . PRO A 1 83 ? 5.050 -14.036 -1.308 1.00 95.56 83 PRO A O 1
ATOM 637 N N . TYR A 1 84 ? 6.439 -14.515 -3.003 1.00 96.12 84 TYR A N 1
ATOM 638 C CA . TYR A 1 84 ? 5.571 -13.972 -4.045 1.00 96.12 84 TYR A CA 1
ATOM 639 C C . TYR A 1 84 ? 4.154 -14.572 -4.052 1.00 96.12 84 TYR A C 1
ATOM 641 O O . TYR A 1 84 ? 3.200 -13.794 -4.164 1.00 96.12 84 TYR A O 1
ATOM 649 N N . PRO A 1 85 ? 3.950 -15.903 -3.913 1.00 96.50 85 PRO A N 1
ATOM 650 C CA . PRO A 1 85 ? 2.608 -16.484 -3.918 1.00 96.50 85 PRO A CA 1
ATOM 651 C C . PRO A 1 85 ? 1.703 -15.905 -2.825 1.00 96.50 85 PRO A C 1
ATOM 653 O O . PRO A 1 85 ? 0.552 -15.569 -3.104 1.00 96.50 85 PRO A O 1
ATOM 656 N N . ALA A 1 86 ? 2.235 -15.715 -1.613 1.00 94.00 86 ALA A N 1
ATOM 657 C CA . ALA A 1 86 ? 1.488 -15.144 -0.496 1.00 94.00 86 ALA A CA 1
ATOM 658 C C . ALA A 1 86 ? 1.132 -13.669 -0.745 1.00 94.00 86 ALA A C 1
ATOM 660 O O . ALA A 1 86 ? -0.004 -13.255 -0.510 1.00 94.00 86 ALA A O 1
ATOM 661 N N . MET A 1 87 ? 2.071 -12.884 -1.283 1.00 93.12 87 MET A N 1
ATOM 662 C CA . MET A 1 87 ? 1.824 -11.481 -1.636 1.00 93.12 87 MET A CA 1
ATOM 663 C C . MET A 1 87 ? 0.759 -11.344 -2.733 1.00 93.12 87 MET A C 1
ATOM 665 O O . MET A 1 87 ? -0.142 -10.517 -2.608 1.00 93.12 87 MET A O 1
ATOM 669 N N . LEU A 1 88 ? 0.812 -12.184 -3.773 1.00 94.25 88 LEU A N 1
ATOM 670 C CA . LEU A 1 88 ? -0.182 -12.200 -4.851 1.00 94.25 88 LEU A CA 1
ATOM 671 C C . LEU A 1 88 ? -1.575 -12.628 -4.362 1.00 94.25 88 LEU A C 1
ATOM 673 O O . LEU A 1 88 ? -2.586 -12.151 -4.878 1.00 94.25 88 LEU A O 1
ATOM 677 N N . GLU A 1 89 ? -1.657 -13.557 -3.409 1.00 93.81 89 GLU A N 1
ATOM 678 C CA . GLU A 1 89 ? -2.939 -13.943 -2.818 1.00 93.81 89 GLU A CA 1
ATOM 679 C C . GLU A 1 89 ? -3.552 -12.777 -2.030 1.00 93.81 89 GLU A C 1
ATOM 681 O O . GLU A 1 89 ? -4.730 -12.461 -2.204 1.00 93.81 89 GLU A O 1
ATOM 686 N N . GLN A 1 90 ? -2.747 -12.107 -1.202 1.00 91.25 90 GLN A N 1
ATOM 687 C CA . GLN A 1 90 ? -3.201 -10.990 -0.373 1.00 91.25 90 GLN A CA 1
ATOM 688 C C . GLN A 1 90 ? -3.540 -9.739 -1.190 1.00 91.25 90 GLN A C 1
ATOM 690 O O . GLN A 1 90 ? -4.512 -9.057 -0.872 1.00 91.25 90 GLN A O 1
ATOM 695 N N . SER A 1 91 ? -2.839 -9.480 -2.301 1.00 90.81 91 SER A N 1
ATOM 696 C CA . SER A 1 91 ? -3.137 -8.338 -3.178 1.00 90.81 91 SER A CA 1
ATOM 697 C C . SER A 1 91 ? -4.535 -8.404 -3.809 1.00 90.81 91 SER A C 1
ATOM 699 O O . SER A 1 91 ? -5.034 -7.401 -4.309 1.00 90.81 91 SER A O 1
ATOM 701 N N . LYS A 1 92 ? -5.175 -9.580 -3.817 1.00 90.94 92 LYS A N 1
ATOM 702 C CA . LYS A 1 92 ? -6.549 -9.786 -4.312 1.00 90.94 92 LYS A CA 1
ATOM 703 C C . LYS A 1 92 ? -7.612 -9.605 -3.228 1.00 90.94 92 LYS A C 1
ATOM 705 O O . LYS A 1 92 ? -8.799 -9.690 -3.528 1.00 90.94 92 LYS A O 1
ATOM 710 N N . LYS A 1 93 ? -7.195 -9.397 -1.979 1.00 92.00 93 LYS A N 1
ATOM 711 C CA . LYS A 1 93 ? -8.056 -9.321 -0.796 1.00 92.00 93 LYS A CA 1
ATOM 712 C C . LYS A 1 93 ? -8.009 -7.938 -0.152 1.00 92.00 93 LYS A C 1
ATOM 714 O O . LYS A 1 93 ? -8.292 -7.827 1.030 1.00 92.00 93 LYS A O 1
ATOM 719 N N . ILE A 1 94 ? -7.639 -6.889 -0.885 1.00 88.38 94 ILE A N 1
ATOM 720 C CA . ILE A 1 94 ? -7.647 -5.523 -0.344 1.00 88.38 94 ILE A CA 1
ATOM 721 C C . ILE A 1 94 ? -9.078 -5.148 0.066 1.00 88.38 94 ILE A C 1
ATOM 723 O O . ILE A 1 94 ? -10.023 -5.371 -0.696 1.00 88.38 94 ILE A O 1
ATOM 727 N N . PHE A 1 95 ? -9.243 -4.622 1.281 1.00 86.25 95 PHE A N 1
ATOM 728 C CA . PHE A 1 95 ? -10.546 -4.206 1.796 1.00 86.25 95 PHE A CA 1
ATOM 729 C C . PHE A 1 95 ? -11.139 -3.080 0.941 1.00 86.25 95 PHE A C 1
ATOM 731 O O . PHE A 1 95 ? -10.627 -1.969 0.906 1.00 86.25 95 PHE A O 1
ATOM 738 N N . SER A 1 96 ? -12.259 -3.344 0.268 1.00 82.50 96 SER A N 1
ATOM 739 C CA . SER A 1 96 ? -12.867 -2.380 -0.660 1.00 82.50 96 SER A CA 1
ATOM 740 C C . SER A 1 96 ? -13.659 -1.258 0.016 1.00 82.50 96 SER A C 1
ATOM 742 O O . SER A 1 96 ? -14.179 -0.383 -0.685 1.00 82.50 96 SER A O 1
ATOM 744 N N . GLY A 1 97 ? -13.843 -1.335 1.337 1.00 78.81 97 GLY A N 1
ATOM 745 C CA . GLY A 1 97 ? -14.594 -0.350 2.113 1.00 78.81 97 GLY A CA 1
ATOM 746 C C . GLY A 1 97 ? -13.790 0.903 2.451 1.00 78.81 97 GLY A C 1
ATOM 747 O O . GLY A 1 97 ? -14.402 1.933 2.715 1.00 78.81 97 GLY A O 1
ATOM 748 N N . GLU A 1 98 ? -12.457 0.845 2.380 1.00 77.25 98 GLU A N 1
ATOM 749 C CA . GLU A 1 98 ? -11.629 2.044 2.489 1.00 77.25 98 GLU A CA 1
ATOM 750 C C . GLU A 1 98 ? -11.834 2.906 1.236 1.00 77.25 98 GLU A C 1
ATOM 752 O O . GLU A 1 98 ? -11.923 2.411 0.100 1.00 77.25 98 GLU A O 1
ATOM 757 N N . LYS A 1 99 ? -12.013 4.208 1.453 1.00 79.12 99 LYS A N 1
ATOM 758 C CA . LYS A 1 99 ? -12.223 5.196 0.396 1.00 79.12 99 LYS A CA 1
ATOM 759 C C . LYS A 1 99 ? -11.450 6.459 0.744 1.00 79.12 99 LYS A C 1
ATOM 761 O O . LYS A 1 99 ? -11.466 6.864 1.904 1.00 79.12 99 LYS A O 1
ATOM 766 N N . PRO A 1 100 ? -10.846 7.131 -0.250 1.00 79.00 100 PRO A N 1
ATOM 767 C CA . PRO A 1 100 ? -10.204 8.409 -0.005 1.00 79.00 100 PRO A CA 1
ATOM 768 C C . PRO A 1 100 ? -11.244 9.415 0.491 1.00 79.00 100 PRO A C 1
ATOM 770 O O . PRO A 1 100 ? -12.268 9.644 -0.156 1.00 79.00 100 PRO A O 1
ATOM 773 N N . VAL A 1 101 ? -10.958 10.023 1.637 1.00 86.62 101 VAL A N 1
ATOM 774 C CA . VAL A 1 101 ? -11.749 11.100 2.232 1.00 86.62 101 VAL A CA 1
ATOM 775 C C . VAL A 1 101 ? -10.912 12.368 2.322 1.00 86.62 101 VAL A C 1
ATOM 777 O O . VAL A 1 101 ? -9.686 12.322 2.358 1.00 86.62 101 VAL A O 1
ATOM 780 N N . SER A 1 102 ? -11.573 13.525 2.334 1.00 88.94 102 SER A N 1
ATOM 781 C CA . SER A 1 102 ? -10.879 14.822 2.388 1.00 88.94 102 SER A CA 1
ATOM 782 C C . SER A 1 102 ? -10.518 15.278 3.804 1.00 88.94 102 SER A C 1
ATOM 784 O O . SER A 1 102 ? -9.865 16.307 3.950 1.00 88.94 102 SER A O 1
ATOM 786 N N . TYR A 1 103 ? -10.972 14.567 4.838 1.00 89.62 103 TYR A N 1
ATOM 787 C CA . TYR A 1 103 ? -10.630 14.863 6.227 1.00 89.62 103 TYR A CA 1
ATOM 788 C C . TYR A 1 103 ? -9.474 13.994 6.723 1.00 89.62 103 TYR A C 1
ATOM 790 O O . TYR A 1 103 ? -9.238 12.900 6.219 1.00 89.62 103 TYR A O 1
ATOM 798 N N . ASP A 1 104 ? -8.774 14.485 7.743 1.00 85.88 104 ASP A N 1
ATOM 799 C CA . ASP A 1 104 ? -7.588 13.844 8.304 1.00 85.88 104 ASP A CA 1
ATOM 800 C C . ASP A 1 104 ? -7.934 12.611 9.163 1.00 85.88 104 ASP A C 1
ATOM 802 O O . ASP A 1 104 ? -8.084 12.677 10.386 1.00 85.88 104 ASP A O 1
ATOM 806 N N . THR A 1 105 ? -8.075 11.461 8.504 1.00 85.75 105 THR A N 1
ATOM 807 C CA . THR A 1 105 ? -8.259 10.155 9.154 1.00 85.75 105 THR A CA 1
ATOM 808 C C . THR A 1 105 ? -7.007 9.669 9.878 1.00 85.75 105 THR A C 1
ATOM 810 O O . THR A 1 105 ? -7.128 8.932 10.859 1.00 85.75 105 THR A O 1
ATOM 813 N N . ASN A 1 106 ? -5.815 10.110 9.464 1.00 85.00 106 ASN A N 1
ATOM 814 C CA . ASN A 1 106 ? -4.561 9.723 10.108 1.00 85.00 106 ASN A CA 1
ATOM 815 C C . ASN A 1 106 ? -4.472 10.299 11.520 1.00 85.00 106 ASN A C 1
ATOM 817 O O . ASN A 1 106 ? -4.204 9.551 12.457 1.00 85.00 106 ASN A O 1
ATOM 821 N N . SER A 1 107 ? -4.799 11.579 11.717 1.00 85.19 107 SER A N 1
ATOM 822 C CA . SER A 1 107 ? -4.883 12.155 13.067 1.00 85.19 107 SER A CA 1
ATOM 823 C C . SER A 1 107 ? -5.937 11.457 13.935 1.00 85.19 107 SER A C 1
ATOM 825 O O . SER A 1 107 ? -5.725 11.275 15.137 1.00 85.19 107 SER A O 1
ATOM 827 N N . ALA A 1 108 ? -7.051 11.001 13.349 1.00 88.50 108 ALA A N 1
ATOM 828 C CA . ALA A 1 108 ? -8.041 10.205 14.074 1.00 88.50 108 ALA A CA 1
ATOM 829 C C . ALA A 1 108 ? -7.454 8.860 14.554 1.00 88.50 108 ALA A C 1
ATOM 831 O O . ALA A 1 108 ? -7.646 8.473 15.708 1.00 88.50 108 ALA A O 1
ATOM 832 N N . MET A 1 109 ? -6.708 8.156 13.700 1.00 88.00 109 MET A N 1
ATOM 833 C CA . MET A 1 109 ? -6.137 6.837 14.001 1.00 88.00 109 MET A CA 1
ATOM 834 C C . MET A 1 109 ? -4.880 6.907 14.892 1.00 88.00 109 MET A C 1
ATOM 836 O O . MET A 1 109 ? -4.773 6.254 15.935 1.00 88.00 109 MET A O 1
ATOM 840 N N . GLU A 1 110 ? -3.896 7.713 14.519 1.00 87.38 110 GLU A N 1
ATOM 841 C CA . GLU A 1 110 ? -2.616 7.796 15.227 1.00 87.38 110 GLU A CA 1
ATOM 842 C C . GLU A 1 110 ? -2.690 8.707 16.458 1.00 87.38 110 GLU A C 1
ATOM 844 O O . GLU A 1 110 ? -2.033 8.450 17.467 1.00 87.38 110 GLU A O 1
ATOM 849 N N . GLY A 1 111 ? -3.529 9.744 16.412 1.00 90.06 111 GLY A N 1
ATOM 850 C CA . GLY A 1 111 ? -3.695 10.704 17.501 1.00 90.06 111 GLY A CA 1
ATOM 851 C C . GLY A 1 111 ? -4.762 10.304 18.517 1.00 90.06 111 GLY A C 1
ATOM 852 O O . GLY A 1 1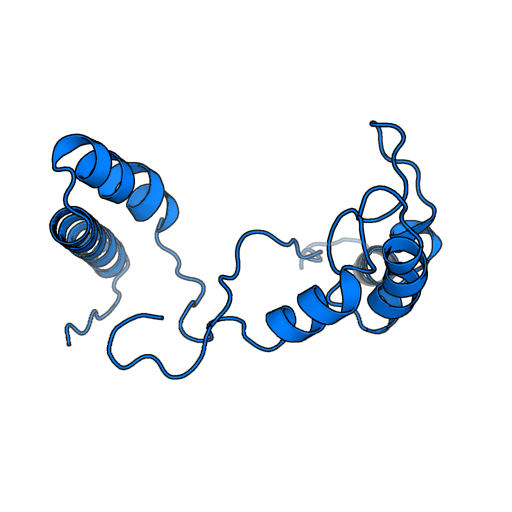11 ? -4.500 10.338 19.719 1.00 90.06 111 GLY A O 1
ATOM 853 N N . VAL A 1 112 ? -5.962 9.921 18.073 1.00 94.56 112 VAL A N 1
ATOM 854 C CA . VAL A 1 112 ? -7.090 9.664 18.990 1.00 94.56 112 VAL A CA 1
ATOM 855 C C . VAL A 1 112 ? -7.170 8.192 19.375 1.00 94.56 112 VAL A C 1
ATOM 857 O O . VAL A 1 112 ? -7.010 7.870 20.554 1.00 94.56 112 VAL A O 1
ATOM 860 N N . PHE A 1 113 ? -7.347 7.293 18.399 1.00 95.75 113 PHE A N 1
ATOM 861 C CA . PHE A 1 113 ? -7.460 5.853 18.660 1.00 95.75 113 PHE A CA 1
ATOM 862 C C . PHE A 1 113 ? -6.254 5.335 19.443 1.00 95.75 113 PHE A C 1
ATOM 864 O O . PHE A 1 113 ? -6.400 4.735 20.505 1.00 95.75 113 PHE A O 1
ATOM 871 N N . SER A 1 114 ? -5.044 5.594 18.942 1.00 94.81 114 SER A N 1
ATOM 872 C CA . SER A 1 114 ? -3.829 5.026 19.527 1.00 94.81 114 SER A CA 1
ATOM 873 C C . SER A 1 114 ? -3.572 5.522 20.951 1.00 94.81 114 SER A C 1
ATOM 875 O O . SER A 1 114 ? -3.122 4.744 21.795 1.00 94.81 114 SER A O 1
ATOM 877 N N . ASN A 1 115 ? -3.870 6.789 21.255 1.00 95.75 115 ASN A N 1
ATOM 878 C CA . ASN A 1 115 ? -3.706 7.316 22.609 1.00 95.75 115 ASN A CA 1
ATOM 879 C C . ASN A 1 115 ? -4.781 6.782 23.558 1.00 95.75 115 ASN A C 1
ATOM 881 O O . ASN A 1 115 ? -4.452 6.388 24.680 1.00 95.75 115 ASN A O 1
ATOM 885 N N . GLU A 1 116 ? -6.034 6.685 23.106 1.00 97.19 116 GLU A N 1
ATOM 886 C CA . GLU A 1 116 ? -7.103 6.122 23.929 1.00 97.19 116 GLU A CA 1
ATOM 887 C C . GLU A 1 116 ? -6.883 4.629 24.178 1.00 97.19 116 GLU A C 1
ATOM 889 O O . GLU A 1 116 ? -7.045 4.169 25.305 1.00 97.19 116 GLU A O 1
ATOM 894 N N . LEU A 1 117 ? -6.404 3.872 23.188 1.00 97.44 117 LEU A N 1
ATOM 895 C CA . LEU A 1 117 ? -6.030 2.469 23.365 1.00 97.44 117 LEU A CA 1
ATOM 896 C C . LEU A 1 117 ? -4.901 2.321 24.390 1.00 97.44 117 LEU A C 1
ATOM 898 O O .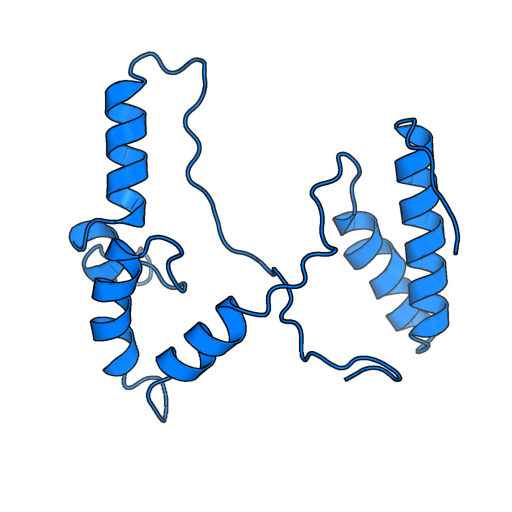 LEU A 1 117 ? -4.963 1.463 25.274 1.00 97.44 117 LEU A O 1
ATOM 902 N N . LYS A 1 118 ? -3.866 3.170 24.312 1.00 96.38 118 LYS A N 1
ATOM 903 C CA . LYS A 1 118 ? -2.752 3.157 25.273 1.00 96.38 118 LYS A CA 1
ATOM 904 C C . LYS A 1 118 ? -3.225 3.441 26.697 1.00 96.38 118 LYS A C 1
ATOM 906 O O . LYS A 1 118 ? -2.712 2.796 27.613 1.00 96.38 118 LYS A O 1
ATOM 911 N N . LYS A 1 119 ? -4.164 4.374 26.867 1.00 96.81 119 LYS A N 1
ATOM 912 C CA . LYS A 1 119 ? -4.714 4.806 28.156 1.00 96.81 119 LYS A CA 1
ATOM 913 C C . LYS A 1 119 ? -5.706 3.798 28.740 1.00 96.81 119 LYS A C 1
ATOM 915 O O . LYS A 1 119 ? -5.532 3.369 29.874 1.00 96.81 119 LYS A O 1
ATOM 920 N N . SER A 1 120 ? -6.727 3.427 27.973 1.00 96.81 120 SER A N 1
ATOM 921 C CA . SER A 1 120 ? -7.843 2.585 28.425 1.00 96.81 120 SER A CA 1
ATOM 922 C C . SER A 1 120 ? -7.520 1.093 28.424 1.00 96.81 120 SER A C 1
ATOM 924 O O . SER A 1 120 ? -8.180 0.327 29.120 1.00 96.81 120 SER A O 1
ATOM 926 N N . LYS A 1 121 ? -6.537 0.668 27.614 1.00 96.38 121 LYS A N 1
ATOM 927 C CA . LYS A 1 121 ? -6.280 -0.744 27.281 1.00 96.38 121 LYS A CA 1
ATOM 928 C C . LYS A 1 121 ? -7.513 -1.459 26.712 1.00 96.38 121 LYS A C 1
ATOM 930 O O . LYS A 1 121 ? -7.584 -2.684 26.747 1.00 96.38 121 LYS A O 1
ATOM 935 N N . ASN A 1 122 ? -8.465 -0.703 26.165 1.00 95.19 122 ASN A N 1
ATOM 936 C CA . ASN A 1 122 ? -9.718 -1.211 25.635 1.00 95.19 122 ASN A CA 1
ATOM 937 C C . ASN A 1 122 ? -9.878 -0.784 24.170 1.00 95.19 122 ASN A C 1
ATOM 939 O O . ASN A 1 122 ? -10.027 0.396 23.853 1.00 95.19 122 ASN A O 1
ATOM 943 N N . ALA A 1 123 ? -9.856 -1.768 23.270 1.00 93.19 123 ALA A N 1
ATOM 944 C CA . ALA A 1 123 ? -9.985 -1.535 21.835 1.00 93.19 123 ALA A CA 1
ATOM 945 C C . ALA A 1 123 ? -11.355 -0.967 21.440 1.00 93.19 123 ALA A C 1
ATOM 947 O O . ALA A 1 123 ? -11.417 -0.138 20.538 1.00 93.19 123 ALA A O 1
ATOM 948 N N . GLN A 1 124 ? -12.428 -1.363 22.131 1.00 93.56 124 GLN A N 1
ATOM 949 C CA . GLN A 1 124 ? -13.772 -0.853 21.869 1.00 93.56 124 GLN A CA 1
ATOM 950 C C . GLN A 1 124 ? -13.863 0.636 22.224 1.00 93.56 124 GLN A C 1
ATOM 952 O O . GLN A 1 124 ? -14.282 1.439 21.398 1.00 93.56 124 GLN A O 1
ATOM 957 N N . THR A 1 125 ? -13.368 1.026 23.403 1.00 95.25 125 THR A N 1
ATOM 958 C CA . THR A 1 125 ? -13.318 2.437 23.823 1.00 95.25 125 THR A CA 1
ATOM 959 C C . THR A 1 125 ? -12.481 3.287 22.865 1.00 95.25 125 THR A C 1
ATOM 961 O O . THR A 1 125 ? -12.881 4.387 22.488 1.00 95.25 125 THR A O 1
ATOM 964 N N . ALA A 1 126 ? -11.332 2.773 22.420 1.00 96.38 126 ALA A N 1
ATOM 965 C CA . ALA A 1 126 ? -10.500 3.460 21.437 1.00 96.38 126 ALA A CA 1
ATOM 966 C C . ALA A 1 126 ? -11.205 3.624 20.080 1.00 96.38 126 ALA A C 1
ATOM 968 O O . ALA A 1 126 ? -11.117 4.687 19.462 1.00 96.38 126 ALA A O 1
ATOM 969 N N . LEU A 1 127 ? -11.928 2.593 19.628 1.00 93.62 127 LEU A N 1
ATOM 970 C CA . LEU A 1 127 ? -12.693 2.620 18.382 1.00 93.62 127 LEU A CA 1
ATOM 971 C C . LEU A 1 127 ? -13.855 3.620 18.445 1.00 93.62 127 LEU A C 1
ATOM 973 O O . LEU A 1 127 ? -14.091 4.349 17.486 1.00 93.62 127 LEU A O 1
ATOM 977 N N . GLU A 1 128 ? -14.547 3.708 19.578 1.00 94.06 128 GLU A N 1
ATOM 978 C CA . GLU A 1 128 ? -15.609 4.696 19.803 1.00 94.06 128 GLU A CA 1
ATOM 979 C C . GLU A 1 128 ? -15.066 6.133 19.788 1.00 94.06 128 GLU A C 1
ATOM 981 O O . GLU A 1 128 ? -15.669 7.026 19.180 1.00 94.06 128 GLU A O 1
ATOM 986 N N . ALA A 1 129 ? -13.893 6.358 20.391 1.00 94.88 129 ALA A N 1
ATOM 987 C CA . ALA A 1 129 ? -13.211 7.650 20.355 1.00 94.88 129 ALA A CA 1
ATOM 988 C C . ALA A 1 129 ? -12.790 8.037 18.926 1.00 94.88 129 ALA A C 1
ATOM 990 O O . ALA A 1 129 ? -13.033 9.167 18.492 1.00 94.88 129 ALA A O 1
ATOM 991 N N . PHE A 1 130 ? -12.229 7.088 18.171 1.00 94.50 130 PHE A N 1
ATOM 992 C CA . PHE A 1 130 ? -11.936 7.250 16.746 1.00 94.50 130 PHE A CA 1
ATOM 993 C C . PHE A 1 130 ? -13.183 7.626 15.945 1.00 94.50 130 PHE A C 1
ATOM 995 O O . PHE A 1 130 ? -13.186 8.645 15.254 1.00 94.50 130 PHE A O 1
ATOM 1002 N N . ALA A 1 131 ? -14.251 6.830 16.062 1.00 92.25 131 ALA A N 1
ATOM 1003 C CA . ALA A 1 131 ? -15.479 7.011 15.297 1.00 92.25 131 ALA A CA 1
ATOM 1004 C C . ALA A 1 131 ? -16.110 8.380 15.577 1.00 92.25 131 ALA A C 1
ATOM 1006 O O . ALA A 1 131 ? -16.539 9.068 14.649 1.00 92.25 131 ALA A O 1
ATOM 1007 N N . THR A 1 132 ? -16.100 8.813 16.841 1.00 94.00 132 THR A N 1
ATOM 1008 C CA . THR A 1 132 ? -16.584 10.136 17.253 1.00 94.00 132 THR A CA 1
ATOM 1009 C C . THR A 1 132 ? -15.773 11.254 16.601 1.00 94.00 132 THR A C 1
ATOM 1011 O O . THR A 1 132 ? -16.341 12.172 16.005 1.00 94.00 132 THR A O 1
ATOM 1014 N N . TYR A 1 133 ? -14.443 11.177 16.677 1.00 94.19 133 TYR A N 1
ATOM 1015 C CA . TYR A 1 133 ? -13.562 12.203 16.125 1.00 94.19 133 TYR A CA 1
ATOM 1016 C C . TYR A 1 133 ? -13.653 12.284 14.594 1.00 94.19 133 TYR A C 1
ATOM 1018 O O . TYR A 1 133 ? -13.894 13.362 14.049 1.00 94.19 133 TYR A O 1
ATOM 1026 N N . ALA A 1 134 ? -13.561 11.145 13.900 1.00 92.88 134 ALA A N 1
ATOM 1027 C CA . ALA A 1 134 ? -13.684 11.072 12.445 1.00 92.88 134 ALA A CA 1
ATOM 1028 C C . ALA A 1 134 ? -15.058 11.566 11.956 1.00 92.88 134 ALA A C 1
ATOM 1030 O O . ALA A 1 134 ? -15.139 12.313 10.982 1.00 92.88 134 ALA A O 1
ATOM 1031 N N . THR A 1 135 ? -16.139 11.228 12.671 1.00 92.81 135 THR A N 1
ATOM 1032 C CA . THR A 1 135 ? -17.493 11.722 12.369 1.00 92.81 135 THR A CA 1
ATOM 1033 C C . THR A 1 135 ? -17.572 13.245 12.445 1.00 92.81 135 THR A C 1
ATOM 1035 O O . THR A 1 135 ? -18.203 13.875 11.595 1.00 92.81 135 THR A O 1
ATOM 1038 N N . ASN A 1 136 ? -16.941 13.855 13.449 1.00 93.50 136 ASN A N 1
ATOM 1039 C CA . ASN A 1 136 ? -16.942 15.307 13.602 1.00 93.50 136 ASN A CA 1
ATOM 1040 C C . ASN A 1 136 ? -16.152 15.995 12.485 1.00 93.50 136 ASN A C 1
ATOM 1042 O O . ASN A 1 136 ? -16.650 16.967 11.919 1.00 93.50 136 ASN A O 1
ATOM 1046 N N . LEU A 1 137 ? -14.984 15.460 12.113 1.00 93.56 137 LEU A N 1
ATOM 1047 C CA . LEU A 1 137 ? -14.219 15.962 10.969 1.00 93.56 137 LEU A CA 1
ATOM 1048 C C . LEU A 1 137 ? -15.017 15.872 9.660 1.00 93.56 137 LEU A C 1
ATOM 1050 O O . LEU A 1 137 ? -15.091 16.839 8.904 1.00 93.56 137 LEU A O 1
ATOM 1054 N N . ALA A 1 138 ? -15.671 14.734 9.414 1.00 93.00 138 ALA A N 1
ATOM 1055 C CA . ALA A 1 138 ? -16.503 14.544 8.231 1.00 93.00 138 ALA A CA 1
ATOM 1056 C C . ALA A 1 138 ? -17.643 15.577 8.175 1.00 93.00 138 ALA A C 1
ATOM 1058 O O . ALA A 1 138 ? -17.846 16.237 7.153 1.00 93.00 138 ALA A O 1
ATOM 1059 N N . LYS A 1 139 ? -18.356 15.783 9.291 1.00 93.88 139 LYS A N 1
ATOM 1060 C CA . LYS A 1 139 ? -19.435 16.782 9.387 1.00 93.88 139 LYS A CA 1
ATOM 1061 C C . LYS A 1 139 ? -18.937 18.212 9.162 1.00 93.88 139 LYS A C 1
ATOM 1063 O O . LYS A 1 139 ? -19.625 18.976 8.491 1.00 93.88 139 LYS A O 1
ATOM 1068 N N . GLN A 1 140 ? -17.755 18.572 9.670 1.00 94.25 140 GLN A N 1
ATOM 1069 C CA . GLN A 1 140 ? -17.151 19.896 9.452 1.00 94.25 140 GLN A CA 1
ATOM 1070 C C . GLN A 1 140 ? -16.890 20.190 7.969 1.00 94.25 140 GLN A C 1
ATOM 1072 O O . GLN A 1 140 ? -16.986 21.340 7.550 1.00 94.25 140 GLN A O 1
ATOM 1077 N N . LEU A 1 141 ? -16.623 19.156 7.166 1.00 94.62 141 LEU A N 1
ATOM 1078 C CA . LEU A 1 141 ? -16.472 19.261 5.713 1.00 94.62 141 LEU A CA 1
ATOM 1079 C C . LEU A 1 141 ? -17.789 19.056 4.939 1.00 94.62 141 LEU A C 1
ATOM 1081 O O . LE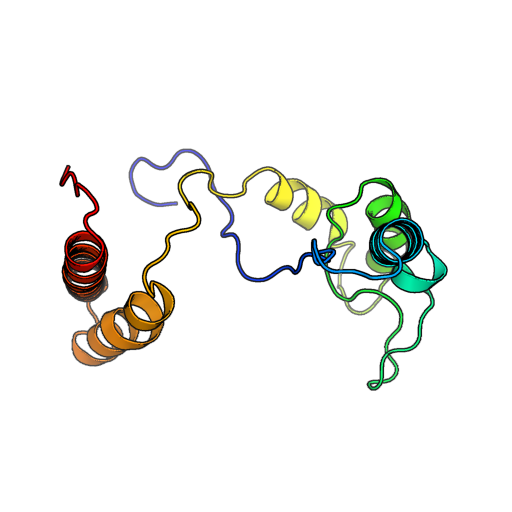U A 1 141 ? -17.771 18.930 3.717 1.00 94.62 141 LEU A O 1
ATOM 1085 N N . GLY A 1 142 ? -18.934 19.013 5.626 1.00 94.25 142 GLY A N 1
ATOM 1086 C CA . GLY A 1 142 ? -20.258 18.922 5.004 1.00 94.25 142 GLY A CA 1
ATOM 1087 C C . GLY A 1 142 ? -20.690 17.514 4.586 1.00 94.25 142 GLY A C 1
ATOM 1088 O O . GLY A 1 142 ? -21.686 17.369 3.873 1.00 94.25 142 GLY A O 1
ATOM 1089 N N . TYR A 1 143 ? -19.988 16.465 5.023 1.00 92.88 143 TYR A N 1
ATOM 1090 C CA . TYR A 1 143 ? -20.398 15.091 4.738 1.00 92.88 143 TYR A CA 1
ATOM 1091 C C . TYR A 1 143 ? -21.678 14.736 5.504 1.00 92.88 143 TYR A C 1
ATOM 1093 O O . TYR A 1 143 ? -21.842 15.057 6.685 1.00 92.88 143 TYR A O 1
ATOM 1101 N N . LYS A 1 144 ? -22.573 13.995 4.844 1.00 90.88 144 LYS A N 1
ATOM 1102 C CA . LYS A 1 144 ? -23.699 13.331 5.510 1.00 90.88 144 LYS A CA 1
ATOM 1103 C C . LYS A 1 144 ? -23.205 12.013 6.094 1.00 90.88 144 LYS A C 1
ATOM 1105 O O . LYS A 1 144 ? -22.943 11.073 5.352 1.00 90.88 144 LYS A O 1
ATOM 1110 N N . VAL A 1 145 ? -23.074 11.955 7.414 1.00 87.81 145 VAL A N 1
ATOM 1111 C CA . VAL A 1 145 ? -22.647 10.740 8.116 1.00 87.81 145 VAL A CA 1
ATOM 1112 C C . VAL A 1 145 ? -23.876 9.915 8.481 1.00 87.81 145 VAL A C 1
ATOM 1114 O O . VAL A 1 145 ? -24.753 10.405 9.191 1.00 87.81 145 VAL A O 1
ATOM 1117 N N . ALA A 1 146 ? -23.929 8.674 8.004 1.00 83.56 146 ALA A N 1
ATOM 1118 C CA . ALA A 1 146 ? -24.883 7.680 8.474 1.00 83.56 146 ALA A CA 1
ATOM 1119 C C . ALA A 1 146 ? -24.232 6.851 9.585 1.00 83.56 146 ALA A C 1
ATOM 1121 O O . ALA A 1 146 ? -23.103 6.389 9.436 1.00 83.56 146 ALA A O 1
ATOM 1122 N N . THR A 1 147 ? -24.941 6.676 10.693 1.00 68.81 147 THR A N 1
ATOM 1123 C CA . THR A 1 147 ? -24.573 5.738 11.757 1.00 68.81 147 THR A CA 1
ATOM 1124 C C . THR A 1 147 ? -25.446 4.499 11.611 1.00 68.81 147 THR A C 1
ATOM 1126 O O . THR A 1 147 ? -26.670 4.631 11.565 1.00 68.81 147 THR A O 1
ATOM 1129 N N . SER A 1 148 ? -24.821 3.329 11.511 1.00 55.78 148 SER A N 1
ATOM 1130 C CA . SER A 1 148 ? -25.467 2.011 11.484 1.00 55.78 148 SER A CA 1
ATOM 1131 C C . SER A 1 148 ? -25.151 1.236 12.748 1.00 55.78 148 SER A C 1
ATOM 1133 O O . SER A 1 148 ? -23.961 1.295 13.135 1.00 55.78 148 SER A O 1
#

Organism: NCBI:txid449393

Secondary structure (DSSP, 8-state):
--TT--S-PBP----------TT-SSHHHHHHHHHHHHH-HIIIIIPBPTTS-BS-SS--SSHHHHHHHHHHHTT-TTSSS--HHHHHHHTT-B-TT----SS-HHIIIIIIIHHHHHHH--HHHHHHHHHHHHHHHHHHTT--PPP-

Sequence (148 aa):
MWAGEKINYSGEWGGGIYTVSPHSKFPKEALAFAIFMVSDKRNVVDVANPDGSKGAPTFPASQKGNAFWKAKVSSDKYYAADPYPAMLEQSKKIFSGEKPVSYDTNSAMEGVFSNELKKSKNAQTALEAFATYATNLAKQLGYKVATS

Foldseek 3Di:
DPVPDPAPADEPPDDDAQDQDPPDPCRPVSVVVRCCCQAPLCAQAAPADPVRHGHDPDQGPDPNSNVSNQVVQQPDPVDPGRCVVVVVVNVVRHDPPDDDDPFPLVCLVVPQLVVCCVVVVDNVRSVVRSVVVVVVRCVVVPHDDDDD

pLDDT: mean 90.25, std 7.15, range [55.78, 98.06]